Protein AF-A0A810MXT3-F1 (afdb_monomer_lite)

Radius of gyration: 15.26 Å; chains: 1; bounding box: 28×43×42 Å

Organism: NCBI:txid338584

pLDDT: mean 90.48, std 11.41, range [55.12, 97.94]

Structure (mmCIF, N/CA/C/O backbone):
data_AF-A0A810MXT3-F1
#
_entry.id   AF-A0A810MXT3-F1
#
loop_
_atom_site.group_PDB
_atom_site.id
_atom_site.type_symbol
_atom_site.label_atom_id
_atom_site.label_alt_id
_atom_site.label_comp_id
_atom_site.label_asym_id
_atom_site.label_entity_id
_atom_site.label_seq_id
_atom_site.pdbx_PDB_ins_code
_atom_site.Cartn_x
_atom_site.Cartn_y
_atom_site.Cartn_z
_atom_site.occupancy
_atom_site.B_iso_or_equiv
_atom_site.auth_seq_id
_atom_site.auth_comp_id
_atom_site.auth_asym_id
_atom_site.auth_atom_id
_atom_site.pdbx_PDB_model_num
ATOM 1 N N . MET A 1 1 ? -5.486 -23.259 -0.938 1.00 59.62 1 MET A N 1
ATOM 2 C CA . MET A 1 1 ? -4.358 -22.308 -0.802 1.00 59.62 1 MET A CA 1
ATOM 3 C C . MET A 1 1 ? -4.478 -21.601 0.535 1.00 59.62 1 MET A C 1
ATOM 5 O O . MET A 1 1 ? -5.594 -21.294 0.933 1.00 59.62 1 MET A O 1
ATOM 9 N N . THR A 1 2 ? -3.370 -21.384 1.244 1.00 85.75 2 THR A N 1
ATOM 10 C CA . THR A 1 2 ? -3.370 -20.620 2.502 1.00 85.75 2 THR A CA 1
ATOM 11 C C . THR A 1 2 ? -3.710 -19.147 2.241 1.00 85.75 2 THR A C 1
ATOM 13 O O . THR A 1 2 ? -3.452 -18.638 1.148 1.00 85.75 2 THR A O 1
ATOM 16 N N . GLY A 1 3 ? -4.269 -18.448 3.237 1.00 89.62 3 GLY A N 1
ATOM 17 C CA . GLY A 1 3 ? -4.657 -17.034 3.101 1.00 89.62 3 GLY A CA 1
ATOM 18 C C . GLY A 1 3 ? -3.496 -16.126 2.682 1.00 89.62 3 GLY A C 1
ATOM 19 O O . GLY A 1 3 ? -3.676 -15.252 1.841 1.00 89.62 3 GLY A O 1
ATOM 20 N N . PHE A 1 4 ? -2.285 -16.403 3.176 1.00 92.44 4 PHE A N 1
ATOM 21 C CA . PHE A 1 4 ? -1.070 -15.696 2.764 1.00 92.44 4 PHE A CA 1
ATOM 22 C C . PHE A 1 4 ? -0.816 -15.795 1.256 1.00 92.44 4 PHE A C 1
ATOM 24 O O . PHE A 1 4 ? -0.584 -14.779 0.611 1.00 92.44 4 PHE A O 1
ATOM 31 N N . ARG A 1 5 ? -0.885 -17.006 0.684 1.00 96.56 5 ARG A N 1
ATOM 32 C CA . ARG A 1 5 ? -0.558 -17.219 -0.731 1.00 96.56 5 ARG A CA 1
ATOM 33 C C . ARG A 1 5 ? -1.500 -16.434 -1.640 1.00 96.56 5 ARG A C 1
ATOM 35 O O . ARG A 1 5 ? -1.031 -15.771 -2.550 1.00 96.56 5 ARG A O 1
ATOM 42 N N . LYS A 1 6 ? -2.799 -16.437 -1.324 1.00 95.50 6 LYS A N 1
ATOM 43 C CA . LYS A 1 6 ? -3.803 -15.654 -2.055 1.00 95.50 6 LYS A CA 1
ATOM 44 C C . LYS A 1 6 ? -3.460 -14.158 -2.062 1.00 95.50 6 LYS A C 1
ATOM 46 O O . LYS A 1 6 ? -3.414 -13.555 -3.124 1.00 95.50 6 LYS A O 1
ATOM 51 N N . LEU A 1 7 ? -3.187 -13.580 -0.890 1.00 96.69 7 LEU A N 1
ATOM 52 C CA . LEU A 1 7 ? -2.855 -12.154 -0.769 1.00 96.69 7 LEU A CA 1
ATOM 53 C C . LEU A 1 7 ? -1.545 -11.805 -1.481 1.00 96.69 7 LEU A C 1
ATOM 55 O O . LEU A 1 7 ? -1.431 -10.748 -2.092 1.00 96.69 7 LEU A O 1
ATOM 59 N N . TRP A 1 8 ? -0.559 -12.698 -1.419 1.00 95.94 8 TRP A N 1
ATOM 60 C CA . TRP A 1 8 ? 0.705 -12.509 -2.117 1.00 95.94 8 TRP A CA 1
ATOM 61 C C . TRP A 1 8 ? 0.531 -12.530 -3.637 1.00 95.94 8 TRP A C 1
ATOM 63 O O . TRP A 1 8 ? 1.097 -11.684 -4.326 1.00 95.94 8 TRP A O 1
ATOM 73 N N . ASP A 1 9 ? -0.280 -13.450 -4.158 1.00 97.00 9 ASP A N 1
ATOM 74 C CA . ASP A 1 9 ? -0.536 -13.571 -5.594 1.00 97.00 9 ASP A CA 1
ATOM 75 C C . ASP A 1 9 ? -1.283 -12.341 -6.153 1.00 97.00 9 ASP A C 1
ATOM 77 O O . ASP A 1 9 ? -1.055 -11.962 -7.299 1.00 97.00 9 ASP A O 1
ATOM 81 N N . GLU A 1 10 ? -2.100 -11.658 -5.340 1.00 96.88 10 GLU A N 1
ATOM 82 C CA . GLU A 1 10 ? -2.717 -10.370 -5.704 1.00 96.88 10 GLU A CA 1
ATOM 83 C C . GLU A 1 10 ? -1.679 -9.238 -5.851 1.00 96.88 10 GLU A C 1
ATOM 85 O O . GLU A 1 10 ? -1.835 -8.363 -6.701 1.00 96.88 10 GLU A O 1
ATOM 90 N N . LEU A 1 11 ? -0.608 -9.254 -5.049 1.00 96.81 11 LEU A N 1
ATOM 91 C CA . LEU A 1 11 ? 0.431 -8.214 -5.037 1.00 96.81 11 LEU A CA 1
ATOM 92 C C . LEU A 1 11 ? 1.583 -8.479 -6.013 1.00 96.81 11 LEU A C 1
ATOM 94 O O . LEU A 1 11 ? 2.235 -7.537 -6.469 1.00 96.81 11 LEU A O 1
ATOM 98 N N . ALA A 1 12 ? 1.867 -9.747 -6.306 1.00 96.06 12 ALA A N 1
ATOM 99 C CA . ALA A 1 12 ? 2.989 -10.182 -7.132 1.00 96.06 12 ALA A CA 1
ATOM 100 C C . ALA A 1 12 ? 3.047 -9.571 -8.553 1.00 96.06 12 ALA A C 1
ATOM 102 O O . ALA A 1 12 ? 4.149 -9.273 -9.012 1.00 96.06 12 ALA A O 1
ATOM 103 N N . PRO A 1 13 ? 1.938 -9.344 -9.284 1.00 95.62 13 PRO A N 1
ATOM 104 C CA . PRO A 1 13 ? 2.029 -8.741 -10.617 1.00 95.62 13 PRO A CA 1
ATOM 105 C C . PRO A 1 13 ? 2.252 -7.219 -10.585 1.00 95.62 13 PRO A C 1
ATOM 107 O O . PRO A 1 13 ? 2.671 -6.633 -11.581 1.00 95.62 13 PRO A O 1
ATOM 110 N N . VAL A 1 14 ? 1.984 -6.555 -9.460 1.00 97.31 14 VAL A N 1
ATOM 111 C CA . VAL A 1 14 ? 1.868 -5.092 -9.409 1.00 97.31 14 VAL A CA 1
ATOM 112 C C . VAL A 1 14 ? 3.240 -4.431 -9.460 1.00 97.31 14 VAL A C 1
ATOM 114 O O . VAL A 1 14 ? 4.064 -4.614 -8.558 1.00 97.31 14 VAL A O 1
ATOM 117 N N . GLY A 1 15 ? 3.490 -3.638 -10.502 1.00 96.38 15 GLY A N 1
ATOM 118 C CA . GLY A 1 15 ? 4.776 -2.973 -10.727 1.00 96.38 15 GLY A CA 1
ATOM 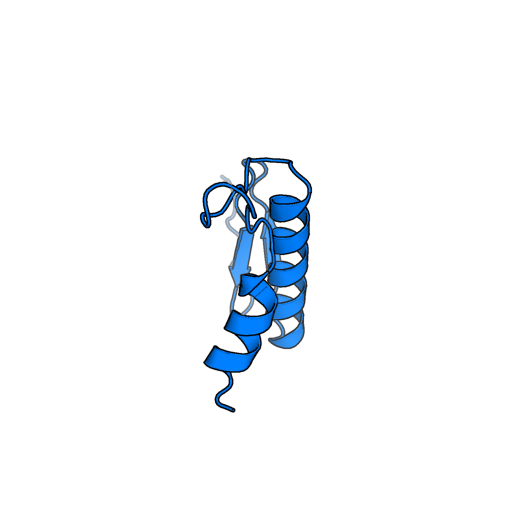119 C C . GLY A 1 15 ? 5.908 -3.934 -11.083 1.00 96.38 15 GLY A C 1
ATOM 120 O O . GLY A 1 15 ? 7.068 -3.593 -10.877 1.00 96.38 15 GLY A O 1
ATOM 121 N N . ARG A 1 16 ? 5.600 -5.149 -11.553 1.00 96.88 16 ARG A N 1
ATOM 122 C CA . ARG A 1 16 ? 6.610 -6.095 -12.034 1.00 96.88 16 ARG A CA 1
ATOM 123 C C . ARG A 1 16 ? 7.197 -5.575 -13.344 1.00 96.88 16 ARG A C 1
ATOM 125 O O . ARG A 1 16 ? 6.463 -5.380 -14.308 1.00 96.88 16 ARG A O 1
ATOM 132 N N . ASP A 1 17 ? 8.507 -5.372 -13.382 1.00 95.56 17 ASP A N 1
ATOM 133 C CA . ASP A 1 17 ? 9.177 -4.902 -14.593 1.00 95.56 17 ASP A CA 1
ATOM 134 C C . ASP A 1 17 ? 9.627 -6.096 -15.456 1.00 95.56 17 ASP A C 1
ATOM 136 O O . ASP A 1 17 ? 10.388 -6.941 -14.969 1.00 95.56 17 ASP A O 1
ATOM 140 N N . PRO A 1 18 ? 9.165 -6.208 -16.718 1.00 92.44 18 PRO A N 1
ATOM 141 C CA . PRO A 1 18 ? 9.469 -7.358 -17.568 1.00 92.44 18 PRO A CA 1
ATOM 142 C C . PRO A 1 18 ? 10.927 -7.398 -18.037 1.00 92.44 18 PRO A C 1
ATOM 144 O O . PRO A 1 18 ? 11.396 -8.461 -18.434 1.00 92.44 18 PRO A O 1
ATOM 147 N N . VAL A 1 19 ? 11.642 -6.268 -17.999 1.00 94.12 19 VAL A N 1
ATOM 148 C CA . VAL A 1 19 ? 13.026 -6.171 -18.486 1.00 94.12 19 VAL A CA 1
ATOM 149 C C . VAL A 1 19 ? 14.023 -6.569 -17.398 1.00 94.12 19 VAL A C 1
ATOM 151 O O . VAL A 1 19 ? 14.872 -7.427 -17.616 1.00 94.12 19 VAL A O 1
ATOM 154 N N . SER A 1 20 ? 13.918 -5.974 -16.211 1.00 93.50 20 SER A N 1
ATOM 155 C CA . SER A 1 20 ? 14.815 -6.247 -15.082 1.00 93.50 20 SER A CA 1
ATOM 156 C C . SER A 1 20 ? 14.423 -7.485 -14.276 1.00 93.50 20 SER A C 1
ATOM 158 O O . SER A 1 20 ? 15.232 -7.995 -13.502 1.00 93.50 20 SER A O 1
ATOM 160 N N . GLY A 1 21 ? 13.171 -7.947 -14.383 1.00 92.12 21 GLY A N 1
ATOM 161 C CA . GLY A 1 21 ? 12.628 -8.972 -13.490 1.00 92.12 21 GLY A CA 1
ATOM 162 C C . GLY A 1 21 ? 12.507 -8.499 -12.033 1.00 92.12 21 GLY A C 1
ATOM 163 O O . GLY A 1 21 ? 12.332 -9.322 -11.130 1.00 92.12 21 GLY A O 1
ATOM 164 N N . GLY A 1 22 ? 12.620 -7.192 -11.786 1.00 95.19 22 GLY A N 1
ATOM 165 C CA . GLY A 1 22 ? 12.451 -6.552 -10.487 1.00 95.19 22 GLY A CA 1
ATOM 166 C C . GLY A 1 22 ? 11.047 -5.981 -10.289 1.00 95.19 22 GLY A C 1
ATOM 167 O O . GLY A 1 22 ? 10.081 -6.397 -10.933 1.00 95.19 22 GLY A O 1
ATOM 168 N N . TYR A 1 23 ? 10.942 -5.018 -9.375 1.00 96.94 23 TYR A N 1
ATOM 169 C CA . TYR A 1 23 ? 9.734 -4.224 -9.172 1.00 96.94 23 TYR A CA 1
ATOM 170 C C . TYR A 1 23 ? 10.052 -2.738 -9.281 1.00 96.94 23 TYR A C 1
ATOM 172 O O . TYR A 1 23 ?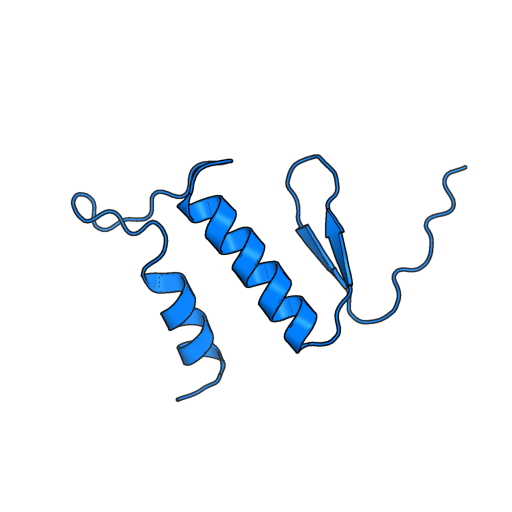 10.987 -2.256 -8.644 1.00 96.94 23 TYR A O 1
ATOM 180 N N . LEU A 1 24 ? 9.225 -2.015 -10.026 1.00 96.44 24 LEU A N 1
ATOM 181 C CA . LEU A 1 24 ? 9.234 -0.563 -10.118 1.00 96.44 24 LEU A CA 1
ATOM 182 C C . LEU A 1 24 ? 7.933 -0.040 -9.509 1.00 96.44 24 LEU A C 1
ATOM 184 O O . LEU A 1 24 ? 6.851 -0.178 -10.076 1.00 96.44 24 LEU A O 1
ATOM 188 N N . ARG A 1 25 ? 8.040 0.518 -8.302 1.00 96.06 25 ARG A N 1
ATOM 189 C CA . ARG A 1 25 ? 6.916 1.025 -7.500 1.00 96.06 25 ARG A CA 1
ATOM 190 C C . ARG A 1 25 ? 7.269 2.401 -6.952 1.00 96.06 25 ARG A C 1
ATOM 192 O O . ARG A 1 25 ? 7.437 2.586 -5.751 1.00 96.06 25 ARG A O 1
ATOM 199 N N . TYR A 1 26 ? 7.490 3.343 -7.858 1.00 95.19 26 TYR A N 1
ATOM 200 C CA . TYR A 1 26 ? 7.873 4.699 -7.486 1.00 95.19 26 TYR A CA 1
ATOM 201 C C . TYR A 1 26 ? 6.718 5.427 -6.794 1.00 95.19 26 TYR A C 1
ATOM 203 O O . TYR A 1 26 ? 5.546 5.162 -7.077 1.00 95.19 26 TYR A O 1
ATOM 211 N N . ALA A 1 27 ? 7.054 6.367 -5.910 1.00 92.44 27 ALA A N 1
ATOM 212 C CA . ALA A 1 27 ? 6.064 7.182 -5.217 1.00 92.44 27 ALA A CA 1
ATOM 213 C C . ALA A 1 27 ? 5.141 7.892 -6.220 1.00 92.44 27 ALA A C 1
ATOM 215 O O . ALA A 1 27 ? 5.604 8.408 -7.240 1.00 92.44 27 ALA A O 1
ATOM 216 N N . PHE A 1 28 ? 3.838 7.898 -5.930 1.00 86.94 28 PHE A N 1
ATOM 217 C CA . PHE A 1 28 ? 2.801 8.538 -6.743 1.00 86.94 28 PHE A CA 1
ATOM 218 C C . PHE A 1 28 ? 2.691 8.028 -8.190 1.00 86.94 28 PHE A C 1
ATOM 220 O O . PHE A 1 28 ? 2.123 8.706 -9.050 1.00 86.94 28 PHE A O 1
ATOM 227 N N . THR A 1 29 ? 3.185 6.823 -8.480 1.00 95.81 29 THR A N 1
ATOM 228 C CA . THR A 1 29 ? 2.959 6.145 -9.767 1.00 95.81 29 THR A CA 1
ATOM 229 C C . THR A 1 29 ? 1.794 5.162 -9.689 1.00 95.81 29 THR A C 1
ATOM 231 O O . THR A 1 29 ? 1.247 4.902 -8.621 1.00 95.81 29 THR A O 1
ATOM 234 N N . GLU A 1 30 ? 1.360 4.643 -10.838 1.00 96.50 30 GLU A N 1
ATOM 235 C CA . GLU A 1 30 ? 0.200 3.747 -10.915 1.00 96.50 30 GLU A CA 1
ATOM 236 C C . GLU A 1 30 ? 0.338 2.483 -10.040 1.00 96.50 30 GLU A C 1
ATOM 238 O O . GLU A 1 30 ? -0.580 2.246 -9.250 1.00 96.50 30 GLU A O 1
ATOM 243 N N . PRO A 1 31 ? 1.483 1.766 -10.024 1.00 97.06 31 PRO A N 1
ATOM 244 C CA . PRO A 1 31 ? 1.648 0.601 -9.156 1.00 97.06 31 PRO A CA 1
ATOM 245 C C . PRO A 1 31 ? 1.508 0.932 -7.670 1.00 97.06 31 PRO A C 1
ATOM 247 O O . PRO A 1 31 ? 0.961 0.151 -6.899 1.00 97.06 31 PRO A O 1
ATOM 250 N N . GLU A 1 32 ? 2.001 2.096 -7.253 1.00 95.94 32 GLU A N 1
ATOM 251 C CA . GLU A 1 32 ? 1.930 2.536 -5.864 1.00 95.94 32 GLU A CA 1
ATOM 252 C C . GLU A 1 32 ? 0.502 2.932 -5.461 1.00 95.94 32 GLU A C 1
ATOM 254 O O . GLU A 1 32 ? 0.031 2.494 -4.410 1.00 95.94 32 GLU A O 1
ATOM 259 N N . ARG A 1 33 ? -0.241 3.640 -6.324 1.00 96.00 33 ARG A N 1
ATOM 260 C CA . ARG A 1 33 ? -1.668 3.934 -6.094 1.00 96.00 33 ARG A CA 1
ATOM 261 C C . ARG A 1 33 ? -2.506 2.665 -5.983 1.00 96.00 33 ARG A C 1
ATOM 263 O O . ARG A 1 33 ? -3.310 2.551 -5.061 1.00 96.00 33 ARG A O 1
ATOM 270 N N . TRP A 1 34 ? -2.269 1.689 -6.859 1.00 97.44 34 TRP A N 1
ATOM 271 C CA . TRP A 1 34 ? -2.957 0.401 -6.797 1.00 97.44 34 TRP A CA 1
ATOM 272 C C . TRP A 1 34 ? -2.710 -0.302 -5.456 1.00 97.44 34 TRP A C 1
ATOM 274 O O . TRP A 1 34 ? -3.641 -0.811 -4.832 1.00 97.44 34 TRP A O 1
ATOM 284 N N . LEU A 1 35 ? -1.465 -0.289 -4.964 1.00 97.44 35 LEU A N 1
ATOM 285 C CA . LEU A 1 35 ? -1.106 -0.884 -3.672 1.00 97.44 35 LEU A CA 1
ATOM 286 C C . LEU A 1 35 ? -1.782 -0.177 -2.494 1.00 97.44 35 LEU A C 1
ATOM 288 O O . LEU A 1 35 ? -2.216 -0.848 -1.554 1.00 97.44 35 LEU A O 1
ATOM 292 N N . ARG A 1 36 ? -1.914 1.154 -2.546 1.00 96.88 36 ARG A N 1
ATOM 293 C CA . ARG A 1 36 ? -2.665 1.920 -1.540 1.00 96.88 36 ARG A CA 1
ATOM 294 C C . ARG A 1 36 ? -4.131 1.498 -1.500 1.00 96.88 36 ARG A C 1
ATOM 296 O O . ARG A 1 36 ? -4.678 1.278 -0.420 1.00 96.88 36 ARG A O 1
ATOM 303 N N . ASP A 1 37 ? -4.760 1.342 -2.658 1.00 97.12 37 ASP A N 1
ATOM 304 C CA . ASP A 1 37 ? -6.166 0.940 -2.743 1.00 97.12 37 ASP A CA 1
ATOM 305 C C . ASP A 1 37 ? -6.374 -0.512 -2.311 1.00 97.12 37 ASP A C 1
ATOM 307 O O . ASP A 1 37 ? -7.331 -0.823 -1.595 1.00 97.12 37 ASP A O 1
ATOM 311 N N . TRP A 1 38 ? -5.440 -1.396 -2.667 1.00 97.94 38 TRP A N 1
ATOM 312 C CA . TRP A 1 38 ? -5.421 -2.763 -2.162 1.00 97.94 38 TRP A CA 1
ATOM 313 C C . TRP A 1 38 ? -5.333 -2.786 -0.635 1.00 97.94 38 TRP A C 1
ATOM 315 O O . TRP A 1 38 ? -6.144 -3.450 0.008 1.00 97.94 38 TRP A O 1
ATOM 325 N N . PHE A 1 39 ? -4.422 -2.012 -0.038 1.00 97.75 39 PHE A N 1
ATOM 326 C CA . PHE A 1 39 ? -4.279 -1.928 1.416 1.00 97.75 39 PHE A CA 1
ATOM 327 C C . PHE A 1 39 ? -5.574 -1.456 2.090 1.00 97.75 39 PHE A C 1
ATOM 329 O O . PHE A 1 39 ? -6.026 -2.077 3.054 1.00 97.75 39 PHE A O 1
ATOM 336 N N . ARG A 1 40 ? -6.224 -0.418 1.543 1.00 97.38 40 ARG A N 1
ATOM 337 C CA . ARG A 1 40 ? -7.516 0.080 2.046 1.00 97.38 40 ARG A CA 1
ATOM 338 C C . ARG A 1 40 ? -8.610 -0.986 1.983 1.00 97.38 40 ARG A C 1
ATOM 340 O O . ARG A 1 40 ? -9.332 -1.155 2.962 1.00 97.38 40 ARG A O 1
ATOM 347 N N . ARG A 1 41 ? -8.705 -1.748 0.886 1.00 97.69 41 ARG A N 1
ATOM 348 C CA . ARG A 1 41 ? -9.649 -2.877 0.775 1.00 97.69 41 ARG A CA 1
ATOM 349 C C . ARG A 1 41 ? -9.366 -3.963 1.806 1.00 97.69 41 ARG A C 1
ATOM 351 O O . ARG A 1 41 ? -10.283 -4.392 2.493 1.00 97.69 41 ARG A O 1
ATOM 358 N N . GLN A 1 42 ? -8.106 -4.363 1.971 1.00 97.44 42 GLN A N 1
ATOM 359 C CA . GLN A 1 42 ? -7.746 -5.383 2.958 1.00 97.44 42 GLN A CA 1
ATOM 360 C C . GLN A 1 42 ? -8.056 -4.943 4.396 1.00 97.44 42 GLN A C 1
ATOM 362 O O . GLN A 1 42 ? -8.491 -5.767 5.204 1.00 97.44 42 GLN A O 1
ATOM 367 N N . ALA A 1 43 ? -7.850 -3.666 4.721 1.00 96.88 43 ALA A N 1
ATOM 368 C CA . ALA A 1 43 ? -8.237 -3.097 6.008 1.00 96.88 43 ALA A CA 1
ATOM 369 C C . ALA A 1 43 ? -9.766 -3.092 6.191 1.00 96.88 43 ALA A C 1
ATOM 371 O O . ALA A 1 43 ? -10.258 -3.525 7.233 1.00 96.88 43 ALA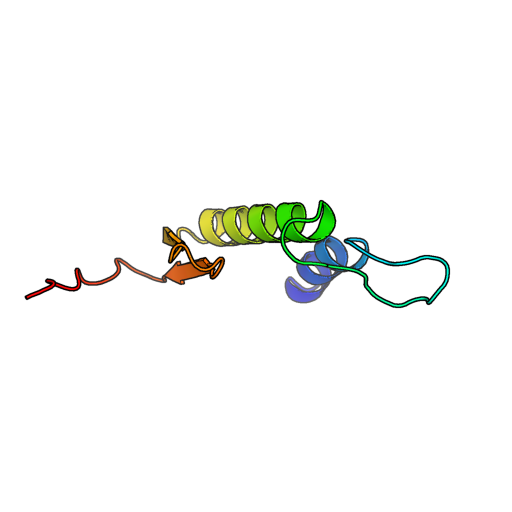 A O 1
ATOM 372 N N . ALA A 1 44 ? -10.518 -2.684 5.163 1.00 95.88 44 ALA A N 1
ATOM 373 C CA . ALA A 1 44 ? -11.980 -2.670 5.188 1.00 95.88 44 ALA A CA 1
ATOM 374 C C . ALA A 1 44 ? -12.575 -4.077 5.374 1.00 95.88 44 ALA A C 1
ATOM 376 O O . ALA A 1 44 ? -13.430 -4.265 6.237 1.00 95.88 44 ALA A O 1
ATOM 377 N N . ASP A 1 45 ? -12.057 -5.079 4.657 1.00 95.69 45 ASP A N 1
ATOM 378 C CA . ASP A 1 45 ? -12.463 -6.489 4.785 1.00 95.69 45 ASP A CA 1
ATOM 379 C C . ASP A 1 45 ? -12.246 -7.039 6.209 1.00 95.69 45 ASP A C 1
ATOM 381 O O . ASP A 1 45 ? -12.876 -8.015 6.616 1.00 95.69 45 ASP A O 1
ATOM 385 N N . ARG A 1 46 ? -11.349 -6.412 6.980 1.00 94.75 46 ARG A N 1
ATOM 386 C CA . ARG A 1 46 ? -11.026 -6.759 8.373 1.00 94.75 46 ARG A CA 1
ATOM 387 C C . ARG A 1 46 ? -11.693 -5.831 9.392 1.00 94.75 46 ARG A C 1
ATOM 389 O O . ARG A 1 46 ? -11.426 -5.962 10.584 1.00 94.75 46 ARG A O 1
ATOM 396 N N . GLY A 1 47 ? -12.551 -4.913 8.944 1.00 94.75 47 GLY A N 1
ATOM 397 C CA . GLY A 1 47 ? -13.269 -3.976 9.809 1.00 94.75 47 GLY A CA 1
ATOM 398 C C . GLY A 1 47 ? -12.368 -2.937 10.474 1.00 94.75 47 GLY A C 1
ATOM 399 O O . GLY A 1 47 ? -12.656 -2.494 11.584 1.00 94.75 47 GLY A O 1
ATOM 400 N N . MET A 1 48 ? -11.262 -2.570 9.829 1.00 95.56 48 MET A N 1
ATOM 401 C CA . MET A 1 48 ? -10.277 -1.650 10.384 1.00 95.56 48 MET A CA 1
ATOM 402 C C . MET A 1 48 ? -10.408 -0.244 9.803 1.00 95.56 48 MET A C 1
ATOM 404 O O . MET A 1 48 ? -10.616 -0.074 8.601 1.00 95.56 48 MET A O 1
ATOM 408 N N . SER A 1 49 ? -10.208 0.775 10.640 1.00 93.62 49 SER A N 1
ATOM 409 C CA . SER A 1 49 ? -10.139 2.167 10.185 1.00 93.62 49 SER A CA 1
ATOM 410 C C . SER A 1 49 ? -8.754 2.485 9.630 1.00 93.62 49 SER A C 1
ATOM 412 O O . SER A 1 49 ? -7.753 2.196 10.292 1.00 93.62 49 SER A O 1
ATOM 414 N N . VAL A 1 50 ? -8.705 3.113 8.453 1.00 94.69 50 VAL A N 1
ATOM 415 C CA . VAL A 1 50 ? -7.461 3.574 7.826 1.00 94.69 50 VAL A CA 1
ATOM 416 C C . VAL A 1 50 ? -7.277 5.070 8.060 1.00 94.69 50 VAL A C 1
ATOM 418 O O . VAL A 1 50 ? -8.201 5.849 7.837 1.00 94.69 50 VAL A O 1
ATOM 421 N N . GLU A 1 51 ? -6.078 5.455 8.475 1.00 93.88 51 GLU A N 1
ATOM 422 C CA . GLU A 1 51 ? -5.623 6.834 8.627 1.00 93.88 51 GLU A CA 1
ATOM 423 C C . GLU A 1 51 ? -4.488 7.120 7.636 1.00 93.88 51 GLU A C 1
ATOM 425 O O . GLU A 1 51 ? -3.636 6.263 7.388 1.00 93.88 51 GLU A O 1
ATOM 430 N N . GLU A 1 52 ? -4.480 8.330 7.079 1.00 93.88 52 GLU A N 1
ATOM 431 C CA . GLU A 1 52 ? -3.421 8.844 6.214 1.00 93.88 52 GLU A CA 1
ATOM 432 C C . GLU A 1 52 ? -2.830 10.106 6.847 1.00 93.88 52 GLU A C 1
ATOM 434 O O . GLU A 1 52 ? -3.565 11.033 7.186 1.00 93.88 52 GLU A O 1
ATOM 439 N N . ASP A 1 53 ? -1.507 10.141 7.017 1.00 90.62 53 ASP A N 1
ATOM 440 C CA . ASP A 1 53 ? -0.814 11.201 7.768 1.00 90.62 53 ASP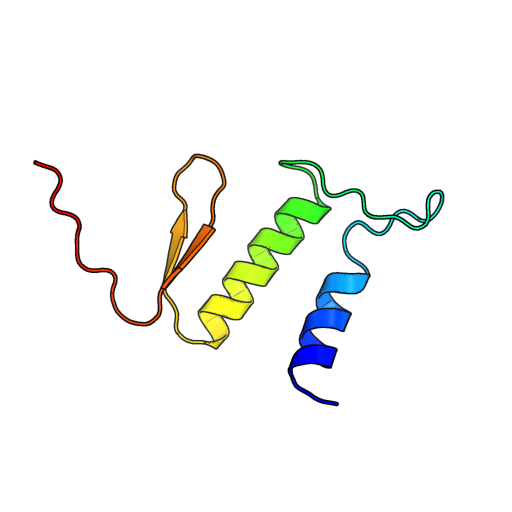 A CA 1
ATOM 441 C C . ASP A 1 53 ? -0.433 12.433 6.925 1.00 90.62 53 ASP A C 1
ATOM 443 O O . ASP A 1 53 ? 0.188 13.367 7.432 1.00 90.62 53 ASP A O 1
ATOM 447 N N . GLY A 1 54 ? -0.771 12.436 5.631 1.00 88.50 54 GLY A N 1
ATOM 448 C CA . GLY A 1 54 ? -0.419 13.491 4.673 1.00 88.50 54 GLY A CA 1
ATOM 449 C C . GLY A 1 54 ? 1.015 13.430 4.130 1.00 88.50 54 GLY A C 1
ATOM 450 O O . GLY A 1 54 ? 1.298 14.064 3.117 1.00 88.50 54 GLY A O 1
ATOM 451 N N . ASN A 1 55 ? 1.897 12.615 4.718 1.00 91.81 55 ASN A N 1
ATOM 452 C CA . ASN A 1 55 ? 3.250 12.344 4.210 1.00 91.81 55 ASN A CA 1
ATOM 453 C C . ASN A 1 55 ? 3.293 11.099 3.308 1.00 91.81 55 ASN A C 1
ATOM 455 O O . ASN A 1 55 ? 4.360 10.656 2.884 1.00 91.81 55 ASN A O 1
ATOM 459 N N . GLY A 1 56 ? 2.124 10.524 3.020 1.00 88.56 56 GLY A N 1
ATOM 460 C CA . GLY A 1 56 ? 1.972 9.327 2.207 1.00 88.56 56 GLY A CA 1
ATOM 461 C C . GLY A 1 56 ? 2.028 8.024 3.001 1.00 88.56 56 GLY A C 1
ATOM 462 O O . GLY A 1 56 ? 1.963 6.967 2.368 1.00 88.56 56 GLY A O 1
ATOM 463 N N . ASN A 1 57 ? 2.086 8.051 4.335 1.00 94.00 57 ASN A N 1
ATOM 464 C CA . ASN A 1 57 ? 1.953 6.831 5.131 1.00 94.00 57 ASN A CA 1
ATOM 465 C C . ASN A 1 57 ? 0.476 6.466 5.316 1.00 94.00 57 ASN A C 1
ATOM 467 O O . ASN A 1 57 ? -0.382 7.339 5.449 1.00 94.00 57 ASN A O 1
ATOM 471 N N . LEU A 1 58 ? 0.189 5.162 5.340 1.00 95.62 58 LEU A N 1
ATOM 472 C CA . LEU A 1 58 ? -1.133 4.615 5.637 1.00 95.62 58 LEU A CA 1
ATOM 473 C C . LEU A 1 58 ? -1.044 3.708 6.860 1.00 95.62 58 LEU A C 1
ATOM 475 O O . LEU A 1 58 ? -0.219 2.795 6.903 1.00 95.62 58 LEU A O 1
ATOM 479 N N . PHE A 1 59 ? -1.938 3.925 7.817 1.00 94.94 59 PHE A N 1
ATOM 480 C CA . PHE A 1 59 ? -2.047 3.124 9.030 1.00 94.94 59 PHE A CA 1
ATOM 481 C C . PHE A 1 59 ? -3.432 2.511 9.092 1.00 94.94 59 PHE A C 1
ATOM 483 O O . PHE A 1 59 ? -4.420 3.189 8.833 1.00 94.94 59 PHE A O 1
ATOM 490 N N . ALA A 1 60 ? -3.515 1.229 9.424 1.00 95.62 60 ALA A N 1
ATOM 491 C CA . ALA A 1 60 ? -4.784 0.548 9.607 1.00 95.62 60 ALA A CA 1
ATOM 492 C C . ALA A 1 60 ? -4.849 0.052 11.053 1.00 95.62 60 ALA A C 1
ATOM 494 O O . ALA A 1 60 ? -3.956 -0.659 11.518 1.00 95.62 60 ALA A O 1
ATOM 495 N N . TRP A 1 61 ? -5.896 0.454 11.765 1.00 94.06 61 TRP A N 1
ATOM 496 C CA . TRP A 1 61 ? -6.008 0.274 13.208 1.00 94.06 61 TRP A CA 1
ATOM 497 C C . TRP A 1 61 ? -7.016 -0.823 13.563 1.00 94.06 61 TRP A C 1
ATOM 499 O O . TRP A 1 61 ? -8.144 -0.834 13.065 1.00 94.06 61 TRP A O 1
ATOM 509 N N . TRP A 1 62 ? -6.617 -1.737 14.452 1.00 91.62 62 TRP A N 1
ATOM 510 C CA . TRP A 1 62 ? -7.538 -2.659 15.116 1.00 91.62 62 TRP A CA 1
ATOM 511 C C . TRP A 1 62 ? -8.147 -1.962 16.332 1.00 91.62 62 TRP A C 1
ATOM 513 O O . TRP A 1 62 ? -7.426 -1.546 17.238 1.00 91.62 62 TRP A O 1
ATOM 523 N N . GLY A 1 63 ? -9.476 -1.856 16.358 1.00 82.69 63 GLY A N 1
ATOM 524 C CA . GLY A 1 63 ? -10.187 -1.058 17.357 1.00 82.69 63 GLY A CA 1
ATOM 525 C C . GLY A 1 63 ? -10.193 0.437 17.021 1.00 82.69 63 GLY A C 1
ATOM 526 O O . GLY A 1 63 ? -9.654 0.867 16.003 1.00 82.69 63 GLY A O 1
ATOM 527 N N . ARG A 1 64 ? -10.858 1.244 17.857 1.00 68.69 64 ARG A N 1
ATOM 528 C CA . ARG A 1 64 ? -10.929 2.697 17.651 1.00 68.69 64 ARG A CA 1
ATOM 529 C C . ARG A 1 64 ? -9.587 3.324 18.050 1.00 68.69 64 ARG A C 1
ATOM 531 O O . ARG A 1 64 ? -9.204 3.151 19.208 1.00 68.69 64 ARG A O 1
ATOM 538 N N . PRO A 1 65 ? -8.911 4.082 17.168 1.00 64.75 65 PRO A N 1
ATOM 539 C CA . PRO A 1 65 ? -7.773 4.890 17.584 1.00 64.75 65 PRO A CA 1
ATOM 540 C C . PRO A 1 65 ? -8.235 5.831 18.701 1.00 64.75 65 PRO A C 1
ATOM 542 O O . PRO A 1 65 ? -9.243 6.532 18.554 1.00 64.75 65 PRO A O 1
ATOM 545 N N . THR A 1 66 ? -7.560 5.814 19.850 1.00 64.44 66 THR A N 1
ATOM 546 C CA . THR A 1 66 ? -7.822 6.792 20.912 1.00 64.44 66 THR A CA 1
ATOM 547 C C . THR A 1 66 ? -7.533 8.186 20.361 1.00 64.44 66 THR A C 1
ATOM 549 O O . THR A 1 66 ? -6.459 8.367 19.782 1.00 64.44 66 THR A O 1
ATOM 552 N N . PRO A 1 67 ? -8.437 9.173 20.516 1.00 62.41 67 PRO A N 1
ATOM 553 C CA . PRO A 1 67 ? -8.172 10.522 20.040 1.00 62.41 67 PRO A CA 1
ATOM 554 C C . PRO A 1 67 ? -6.881 11.038 20.673 1.00 62.41 67 PRO A C 1
ATOM 556 O O . PRO A 1 67 ? -6.773 11.097 21.898 1.00 62.41 67 PRO A O 1
ATOM 559 N N . VAL A 1 68 ? -5.906 11.417 19.849 1.00 62.00 68 VAL A N 1
ATOM 560 C CA . VAL A 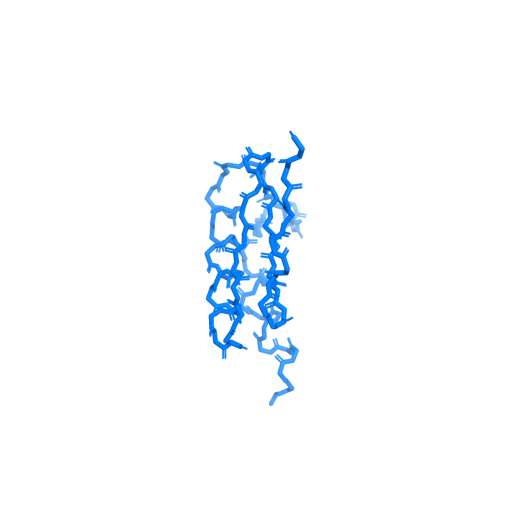1 68 ? -4.790 12.227 20.330 1.00 62.00 68 VAL A CA 1
ATOM 561 C C . VAL A 1 68 ? -5.347 13.635 20.484 1.00 62.00 68 VAL A C 1
ATOM 563 O O . VAL A 1 68 ? -5.497 14.360 19.501 1.00 62.00 68 VAL A O 1
ATOM 566 N N . THR A 1 69 ? -5.714 14.015 21.707 1.00 62.81 69 THR A N 1
ATOM 567 C CA . THR A 1 69 ? -5.968 15.421 22.026 1.00 62.81 69 THR A CA 1
ATOM 568 C C . THR A 1 69 ? -4.666 16.170 21.763 1.00 62.81 69 THR A C 1
ATOM 570 O O . THR A 1 69 ? -3.701 16.015 22.509 1.00 62.81 69 THR A O 1
ATOM 573 N N . ARG A 1 70 ? -4.601 16.923 20.662 1.00 55.97 70 ARG A N 1
ATOM 574 C CA . ARG A 1 70 ? -3.513 17.880 20.454 1.00 55.97 70 ARG A CA 1
ATOM 575 C C . ARG A 1 70 ? -3.707 18.992 21.486 1.00 55.97 70 ARG A C 1
ATOM 577 O O . ARG A 1 70 ? -4.805 19.540 21.565 1.00 55.97 70 ARG A O 1
ATOM 584 N N . CYS A 1 71 ? -2.683 19.220 22.309 1.00 55.12 71 C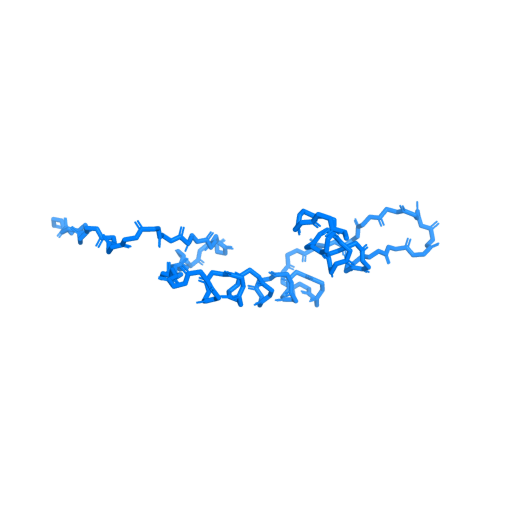YS A N 1
ATOM 585 C CA . CYS A 1 71 ? -2.621 20.343 23.242 1.00 55.12 71 CYS A CA 1
ATOM 586 C C . CYS A 1 71 ? -2.754 21.682 22.512 1.00 55.12 71 CYS A C 1
ATOM 588 O O . CYS A 1 71 ? -2.276 21.762 21.354 1.00 55.12 71 CYS A O 1
#

Sequence (71 aa):
MTGFRKLWDELAPVGRDPVSGGYLRYAFTEPERWLRDWFRRQAADRGMSVEEDGNGNLFAWWGRPTPVTRC

Secondary structure (DSSP, 8-state):
--HHHHHHHHHTTTTB-TTTSSB---TTSHHHHHHHHHHHHHHHHTTPEEEE-SSS-EEEESSPPPP----

Foldseek 3Di:
DDPVVVLCVVLVVQQQDPPVRDGDQDPPDPSVVVVVVSVVVVLVVVVWDWDDPVVGDIDTDDDDDDDPPDD